Protein AF-A0A957VTM2-F1 (afdb_monomer_lite)

Structure (mmCIF, N/CA/C/O backbone):
data_AF-A0A957VTM2-F1
#
_entry.id   AF-A0A957VTM2-F1
#
loop_
_atom_site.group_PDB
_atom_site.id
_atom_site.type_symbol
_atom_site.label_atom_id
_atom_site.label_alt_id
_atom_site.label_comp_id
_atom_site.label_asym_id
_atom_site.label_entity_id
_atom_site.label_seq_id
_atom_site.pdbx_PDB_ins_code
_atom_site.Cartn_x
_atom_site.Cartn_y
_atom_site.Cartn_z
_atom_site.occupancy
_atom_site.B_iso_or_equiv
_atom_site.auth_seq_id
_atom_site.auth_comp_id
_atom_site.auth_asym_id
_atom_site.auth_atom_id
_atom_site.pdbx_PDB_model_num
ATOM 1 N N . THR A 1 1 ? -17.661 4.950 3.377 1.00 89.44 1 THR A N 1
ATOM 2 C CA . THR A 1 1 ? -18.153 5.481 4.676 1.00 89.44 1 THR A CA 1
ATOM 3 C C . THR A 1 1 ? -17.346 4.829 5.790 1.00 89.44 1 THR A C 1
ATOM 5 O O . THR A 1 1 ? -16.510 3.985 5.484 1.00 89.44 1 THR A O 1
ATOM 8 N N . GLY A 1 2 ? -17.505 5.228 7.054 1.00 95.12 2 GLY A N 1
ATOM 9 C CA . GLY A 1 2 ? -16.815 4.574 8.171 1.00 95.12 2 GLY A CA 1
ATOM 10 C C . GLY A 1 2 ? -17.729 4.446 9.382 1.00 95.12 2 GLY A C 1
ATOM 11 O O . GLY A 1 2 ? -18.495 5.371 9.658 1.00 95.12 2 GLY A O 1
ATOM 12 N N . ARG A 1 3 ? -17.666 3.315 10.090 1.00 97.56 3 ARG A N 1
ATOM 13 C CA . ARG A 1 3 ? -18.432 3.087 11.325 1.00 97.56 3 ARG A CA 1
ATOM 14 C C . ARG A 1 3 ? -17.649 2.267 12.344 1.00 97.56 3 ARG A C 1
ATOM 16 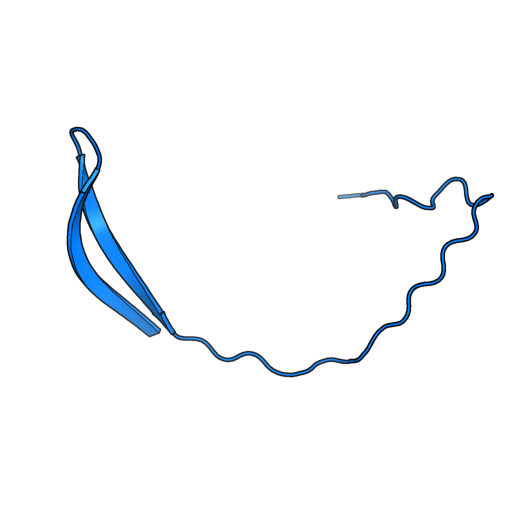O O . ARG A 1 3 ? -16.730 1.535 11.995 1.00 97.56 3 ARG A O 1
ATOM 23 N N . VAL A 1 4 ? -18.044 2.381 13.609 1.00 97.31 4 VAL A N 1
ATOM 24 C CA . VAL A 1 4 ? -17.565 1.508 14.686 1.00 97.31 4 VAL A CA 1
ATOM 25 C C . VAL A 1 4 ? -18.449 0.270 14.725 1.00 97.31 4 VAL A C 1
ATOM 27 O O . VAL A 1 4 ? -19.662 0.395 14.881 1.00 97.31 4 VAL A O 1
ATOM 30 N N . VAL A 1 5 ? -17.844 -0.906 14.576 1.00 97.62 5 VAL A N 1
ATOM 31 C CA . VAL A 1 5 ? -18.551 -2.192 14.669 1.00 97.62 5 VAL A CA 1
ATOM 32 C C . VAL A 1 5 ? -18.652 -2.639 16.122 1.00 97.62 5 VAL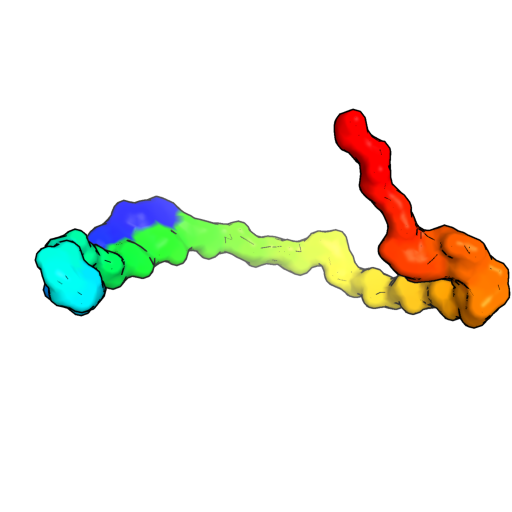 A C 1
ATOM 34 O O . VAL A 1 5 ? -19.695 -3.118 16.552 1.00 97.62 5 VAL A O 1
ATOM 37 N N . GLU A 1 6 ? -17.580 -2.444 16.887 1.00 98.00 6 GLU A N 1
ATOM 38 C CA . GLU A 1 6 ? -17.484 -2.893 18.273 1.00 98.00 6 GLU A CA 1
ATOM 39 C C . GLU A 1 6 ? -16.494 -2.024 19.057 1.00 98.00 6 GLU A C 1
ATOM 41 O O . GLU A 1 6 ? -15.531 -1.497 18.497 1.00 98.00 6 GLU A O 1
ATOM 46 N N . THR A 1 7 ? -16.715 -1.885 20.362 1.00 97.75 7 THR A N 1
ATOM 47 C CA . THR A 1 7 ? -15.734 -1.341 21.310 1.00 97.75 7 THR A CA 1
ATOM 48 C C . THR A 1 7 ? -14.978 -2.479 21.981 1.00 97.75 7 THR A C 1
ATOM 50 O O . THR A 1 7 ? -15.595 -3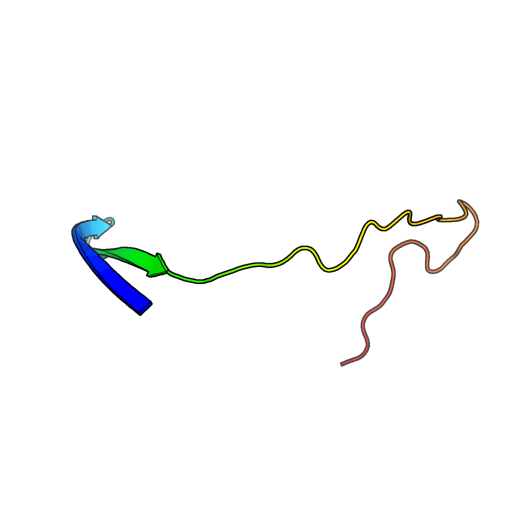.431 22.446 1.00 97.75 7 THR A O 1
ATOM 53 N N . THR A 1 8 ? -13.663 -2.357 22.107 1.00 97.56 8 THR A N 1
ATOM 54 C CA . THR A 1 8 ? -12.803 -3.379 22.714 1.00 97.56 8 THR A CA 1
ATOM 55 C C . THR A 1 8 ? -11.723 -2.737 23.590 1.00 97.56 8 THR A C 1
ATOM 57 O O . THR A 1 8 ? -11.704 -1.518 23.770 1.00 97.56 8 THR A O 1
ATOM 60 N N . SER A 1 9 ? -10.824 -3.535 24.157 1.00 97.81 9 SER A N 1
ATOM 61 C CA . SER A 1 9 ? -9.609 -3.060 24.818 1.00 97.81 9 SER A CA 1
ATOM 62 C C . SER A 1 9 ? -8.369 -3.552 24.073 1.00 97.81 9 SER A C 1
ATOM 64 O O . SER A 1 9 ? -8.310 -4.682 23.592 1.00 97.81 9 SER A O 1
ATOM 66 N N . PHE A 1 10 ? -7.354 -2.696 23.974 1.00 96.56 10 PHE A N 1
ATOM 67 C CA . PHE A 1 10 ? -6.043 -3.047 23.443 1.00 96.56 10 PHE A CA 1
ATOM 68 C C . PHE A 1 10 ? -4.983 -2.733 24.496 1.00 96.56 10 PHE A C 1
ATOM 70 O O . PHE A 1 10 ? -4.606 -1.578 24.716 1.00 96.56 10 PHE A O 1
ATOM 77 N N . GLY A 1 11 ? -4.548 -3.774 25.207 1.00 96.31 11 GLY A N 1
ATOM 78 C CA . GLY A 1 11 ? -3.743 -3.610 26.413 1.00 96.31 11 GLY A CA 1
ATOM 79 C C . GLY A 1 11 ? -4.491 -2.754 27.447 1.00 96.31 11 GLY A C 1
ATOM 80 O O . GLY A 1 11 ? -5.640 -3.065 27.760 1.00 96.31 11 GLY A O 1
ATOM 81 N N . PRO A 1 12 ? -3.883 -1.676 27.977 1.00 97.00 12 PRO A N 1
ATOM 82 C CA . PRO A 1 12 ? -4.536 -0.813 28.958 1.00 97.00 12 PRO A CA 1
ATOM 83 C C . PRO A 1 12 ? -5.497 0.218 28.337 1.00 97.00 12 PRO A C 1
ATOM 85 O O . PRO A 1 12 ? -6.077 1.016 29.073 1.00 97.00 12 PRO A O 1
ATOM 88 N N . TYR A 1 13 ? -5.651 0.253 27.010 1.00 98.12 13 TYR A N 1
ATOM 89 C CA . TYR A 1 13 ? -6.373 1.323 26.322 1.00 98.12 13 TYR A CA 1
ATOM 90 C C . TYR A 1 13 ? -7.751 0.871 25.821 1.00 98.12 13 TYR A C 1
ATOM 92 O O . TYR A 1 13 ? -7.855 -0.196 25.212 1.00 98.12 13 TYR A O 1
ATOM 100 N N . PRO A 1 14 ? -8.805 1.688 25.998 1.00 97.50 14 PRO A N 1
ATOM 101 C CA . PRO A 1 14 ? -10.059 1.522 25.270 1.00 97.50 14 PRO A CA 1
ATOM 102 C C . PRO A 1 14 ? -9.836 1.694 23.762 1.00 97.50 14 PRO A C 1
ATOM 104 O O . PRO A 1 14 ? -9.119 2.599 23.334 1.00 97.50 14 PRO A O 1
ATOM 107 N N . ALA A 1 15 ? -10.462 0.841 22.958 1.00 98.19 15 ALA A N 1
ATOM 108 C CA . ALA A 1 15 ? -10.294 0.779 21.512 1.00 98.19 15 ALA A CA 1
ATOM 109 C C . ALA A 1 15 ? -11.622 0.466 20.801 1.00 98.19 15 ALA A C 1
ATOM 111 O O . ALA A 1 15 ? -12.646 0.197 21.430 1.00 98.19 15 ALA A O 1
ATOM 112 N N . VAL A 1 16 ? -11.604 0.498 19.469 1.00 98.12 16 VAL A N 1
ATOM 113 C CA . VAL A 1 16 ? -12.740 0.132 18.615 1.00 98.12 16 VAL A CA 1
ATOM 114 C C . VAL A 1 16 ? -12.283 -0.760 17.470 1.00 98.12 16 VAL A C 1
ATOM 116 O O . VAL A 1 16 ? -11.131 -0.684 17.049 1.00 98.12 16 VAL A O 1
ATOM 119 N N . ILE A 1 17 ? -13.202 -1.562 16.942 1.00 97.88 17 ILE A N 1
ATOM 120 C CA . ILE A 1 17 ? -13.062 -2.260 15.666 1.00 97.88 17 ILE A CA 1
ATOM 121 C C . ILE A 1 17 ? -13.747 -1.391 14.598 1.00 97.88 17 ILE A C 1
ATOM 123 O O . ILE A 1 17 ? -14.983 -1.356 14.551 1.00 97.88 17 ILE A O 1
ATOM 127 N N . PRO A 1 18 ? -12.996 -0.627 13.782 1.00 97.12 18 PRO A N 1
ATOM 128 C CA . PRO A 1 18 ? -13.583 0.190 12.730 1.00 97.12 18 PRO A CA 1
ATOM 129 C C . PRO A 1 18 ? -13.866 -0.646 11.476 1.00 97.12 18 PRO A C 1
ATOM 131 O O . PRO A 1 18 ? -13.062 -1.483 11.073 1.00 97.12 18 PRO A O 1
ATOM 134 N N . GLU A 1 19 ? -14.979 -0.357 10.813 1.00 97.88 19 GLU A N 1
ATOM 135 C CA . GLU A 1 19 ? -15.266 -0.809 9.452 1.00 97.88 19 GLU A CA 1
ATOM 136 C C . GLU A 1 19 ? -15.225 0.397 8.518 1.00 97.88 19 GLU A C 1
ATOM 138 O O . GLU A 1 19 ? -15.860 1.423 8.781 1.00 97.88 19 GLU A O 1
ATOM 143 N N . ILE A 1 20 ? -14.469 0.264 7.428 1.00 97.62 20 ILE A N 1
ATOM 144 C CA . ILE A 1 20 ? -14.327 1.281 6.389 1.00 97.62 20 ILE A CA 1
ATOM 145 C C . ILE A 1 20 ? -14.805 0.692 5.067 1.00 97.62 20 ILE A C 1
ATOM 147 O O . ILE A 1 20 ? -14.366 -0.380 4.657 1.00 97.62 20 ILE A O 1
ATOM 151 N N . GLU A 1 21 ? -15.673 1.429 4.385 1.00 97.69 21 GLU A N 1
ATOM 152 C CA . GLU A 1 21 ? -16.201 1.066 3.075 1.00 97.69 21 GLU A CA 1
ATOM 153 C C . GLU A 1 21 ? -15.623 1.982 1.991 1.00 97.69 21 GLU A C 1
ATOM 155 O O . GLU A 1 21 ? -15.655 3.216 2.112 1.00 97.69 21 GLU A O 1
ATOM 160 N N . GLY A 1 22 ? -15.158 1.363 0.908 1.00 96.75 22 GLY A N 1
ATOM 161 C CA . GLY A 1 22 ? -14.704 2.017 -0.311 1.00 96.75 22 GLY A CA 1
ATOM 162 C C . GLY A 1 22 ? -14.903 1.109 -1.522 1.00 96.75 22 GLY A C 1
ATOM 163 O O . GLY A 1 22 ? -15.291 -0.050 -1.393 1.00 96.75 22 GLY A O 1
ATOM 164 N N . THR A 1 23 ? -14.629 1.640 -2.709 1.00 97.69 23 THR A N 1
ATOM 16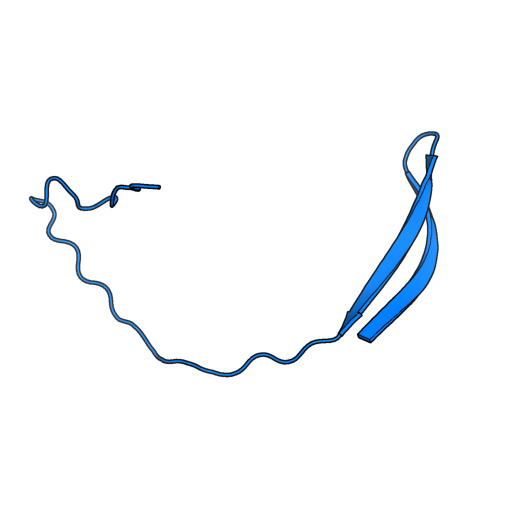5 C CA . THR A 1 23 ? -14.674 0.883 -3.963 1.00 97.69 23 THR A CA 1
ATOM 166 C C . THR A 1 23 ? -13.299 0.885 -4.617 1.00 97.69 23 THR A C 1
ATOM 168 O O . THR A 1 23 ? -12.540 1.847 -4.498 1.00 97.69 23 THR A O 1
ATOM 171 N N . ALA A 1 24 ? -12.971 -0.201 -5.310 1.00 97.25 24 ALA A N 1
ATOM 172 C CA . ALA A 1 24 ? -11.762 -0.321 -6.111 1.00 97.25 24 ALA A CA 1
ATOM 173 C C . ALA A 1 24 ? -12.135 -0.831 -7.505 1.00 97.25 24 ALA A C 1
ATOM 175 O O . ALA A 1 24 ? -13.111 -1.562 -7.668 1.00 97.25 24 ALA A O 1
ATOM 176 N N . HIS A 1 25 ? -11.352 -0.434 -8.503 1.00 98.00 25 HIS A N 1
ATOM 177 C CA . HIS A 1 25 ? -11.590 -0.762 -9.905 1.00 98.00 25 HIS A CA 1
ATOM 178 C C . HIS A 1 25 ? -10.314 -1.332 -10.520 1.00 98.00 25 HIS A C 1
ATOM 180 O O . HIS A 1 25 ? -9.210 -0.943 -10.138 1.00 98.00 25 HIS A O 1
ATOM 186 N N . ILE A 1 26 ? -10.462 -2.236 -11.489 1.00 97.62 26 ILE A N 1
ATOM 187 C CA . ILE A 1 26 ? -9.327 -2.739 -12.266 1.00 97.62 26 ILE A CA 1
ATOM 188 C C . ILE A 1 26 ? -8.782 -1.585 -13.109 1.00 97.62 26 ILE A C 1
ATOM 190 O O . ILE A 1 26 ? -9.502 -1.024 -13.932 1.00 97.62 26 ILE A O 1
ATOM 194 N N . THR A 1 27 ? -7.511 -1.245 -12.913 1.00 97.62 27 THR A N 1
ATOM 195 C CA . THR A 1 27 ? -6.828 -0.172 -13.654 1.00 97.62 27 THR A CA 1
ATOM 196 C C . THR A 1 27 ? -5.959 -0.697 -14.792 1.00 97.62 27 THR A C 1
ATOM 198 O O . THR A 1 27 ? -5.671 0.037 -15.733 1.00 97.62 27 THR A O 1
ATOM 201 N N . GLY A 1 28 ? -5.564 -1.968 -14.740 1.00 97.62 28 GLY A N 1
ATOM 202 C CA . GLY A 1 28 ? -4.741 -2.590 -15.766 1.00 97.62 28 GLY A CA 1
ATOM 203 C C . GLY A 1 28 ? -4.193 -3.945 -15.338 1.00 97.62 28 GLY A C 1
ATOM 204 O O . GLY A 1 28 ? -4.311 -4.358 -14.183 1.00 97.62 28 GLY A O 1
ATOM 205 N N . ARG A 1 29 ? -3.573 -4.635 -16.297 1.00 97.69 29 ARG A N 1
ATOM 206 C CA . ARG A 1 29 ? -2.729 -5.808 -16.065 1.00 97.69 29 ARG A CA 1
ATOM 207 C C . ARG A 1 29 ? -1.331 -5.455 -16.545 1.00 97.69 29 ARG A C 1
ATOM 209 O O . ARG A 1 29 ? -1.152 -5.156 -17.721 1.00 97.69 29 ARG A O 1
ATOM 216 N N . HIS A 1 30 ? -0.369 -5.485 -15.634 1.00 96.81 30 HIS A N 1
ATOM 217 C CA . HIS A 1 30 ? 0.996 -5.056 -15.908 1.00 96.81 30 HIS A CA 1
ATOM 218 C C . HIS A 1 30 ? 1.942 -6.256 -15.919 1.00 96.81 30 HIS A C 1
ATOM 220 O O . HIS A 1 30 ? 1.856 -7.126 -15.053 1.00 96.81 30 HIS A O 1
ATOM 226 N N . GLU A 1 31 ? 2.842 -6.275 -16.897 1.00 97.88 31 GLU A N 1
ATOM 227 C CA . GLU A 1 31 ? 4.011 -7.148 -16.946 1.00 97.88 31 GLU A CA 1
ATOM 228 C C . GLU A 1 31 ? 5.244 -6.247 -16.874 1.00 97.88 31 GLU A C 1
ATOM 230 O O . GLU A 1 31 ? 5.454 -5.401 -17.743 1.00 97.88 31 GLU A O 1
ATOM 235 N N . PHE A 1 32 ? 6.009 -6.374 -15.792 1.00 96.25 32 PHE A N 1
ATOM 236 C CA . PHE A 1 32 ? 7.227 -5.601 -15.581 1.00 96.25 32 PHE A CA 1
ATOM 237 C C . PHE A 1 32 ? 8.431 -6.466 -15.934 1.00 96.25 32 PHE A C 1
ATOM 239 O O . PHE A 1 32 ? 8.580 -7.569 -15.409 1.00 96.25 32 PHE A O 1
ATOM 246 N N . LEU A 1 33 ? 9.287 -5.953 -16.814 1.00 97.12 33 LEU A N 1
ATOM 247 C CA . LEU A 1 33 ? 10.524 -6.602 -17.232 1.00 97.12 33 LEU A CA 1
ATOM 248 C C . LEU A 1 33 ? 11.698 -5.854 -16.607 1.00 97.12 33 LEU A C 1
ATOM 250 O O . LEU A 1 33 ? 11.787 -4.635 -16.734 1.00 97.12 33 LEU A O 1
ATOM 254 N N . ILE A 1 34 ? 12.579 -6.590 -15.932 1.00 97.12 34 ILE A N 1
ATOM 255 C CA . ILE A 1 34 ? 13.763 -6.047 -15.267 1.00 97.12 34 ILE A CA 1
ATOM 256 C C . ILE A 1 34 ? 14.979 -6.779 -15.826 1.00 97.12 34 ILE A C 1
ATOM 258 O O . ILE A 1 34 ? 15.068 -8.004 -15.727 1.00 97.12 34 ILE A O 1
ATOM 262 N N . ASP A 1 35 ? 15.901 -6.031 -16.426 1.00 97.50 35 ASP A N 1
ATOM 263 C CA . ASP A 1 35 ? 17.177 -6.565 -16.896 1.00 97.50 35 ASP A CA 1
ATOM 264 C C . ASP A 1 35 ? 18.092 -6.841 -15.684 1.00 97.50 35 ASP A C 1
ATOM 266 O O . ASP A 1 35 ? 18.285 -5.941 -14.861 1.00 97.50 35 ASP A O 1
ATOM 270 N N . PRO A 1 36 ? 18.683 -8.045 -15.545 1.00 96.88 36 PRO A N 1
ATOM 271 C CA . PRO A 1 36 ? 19.657 -8.334 -14.491 1.00 96.88 36 PRO A CA 1
ATOM 272 C C . PRO A 1 36 ? 20.865 -7.385 -14.450 1.00 96.88 36 PRO A C 1
ATOM 274 O O . PRO A 1 36 ? 21.513 -7.278 -13.409 1.00 96.88 36 PRO A O 1
ATOM 277 N N . ALA A 1 37 ? 21.191 -6.723 -15.563 1.00 97.38 37 ALA A N 1
ATOM 278 C CA . ALA A 1 37 ? 22.272 -5.748 -15.656 1.00 97.38 37 ALA A CA 1
ATOM 279 C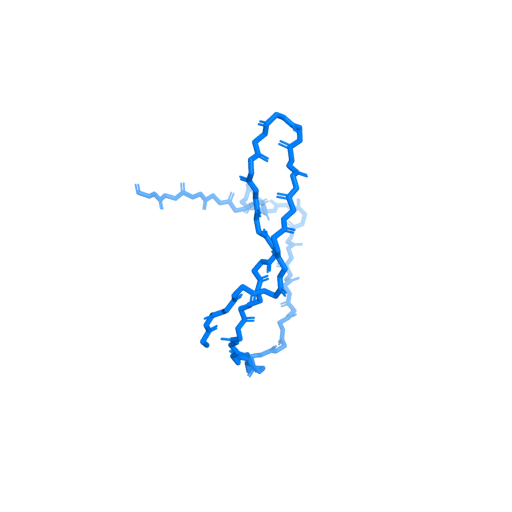 C . ALA A 1 37 ? 21.827 -4.298 -15.374 1.00 97.38 37 ALA A C 1
ATOM 281 O O . ALA A 1 37 ? 22.677 -3.405 -15.383 1.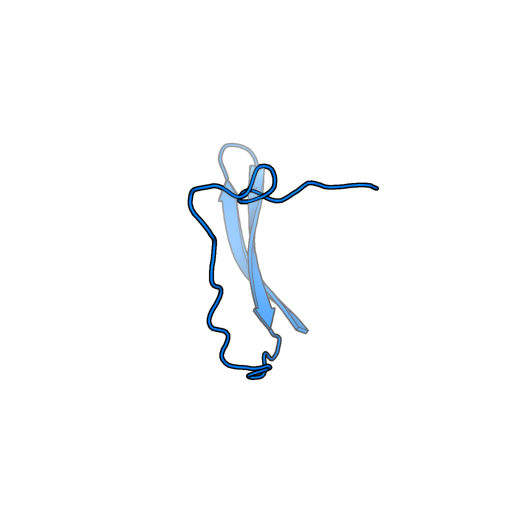00 97.38 37 ALA A O 1
ATOM 282 N N . ASP A 1 38 ? 20.537 -4.038 -15.122 1.00 97.38 38 ASP A N 1
ATOM 283 C CA . ASP A 1 38 ? 20.034 -2.687 -14.856 1.00 97.38 38 ASP A CA 1
ATOM 284 C C . ASP A 1 38 ? 20.493 -2.180 -13.469 1.00 97.38 38 ASP A C 1
ATOM 286 O O . ASP A 1 38 ? 20.058 -2.712 -12.434 1.00 97.38 38 ASP A O 1
ATOM 290 N N . PRO A 1 39 ? 21.332 -1.122 -13.406 1.00 96.62 39 PRO A N 1
ATOM 291 C CA . PRO A 1 39 ? 21.807 -0.555 -12.143 1.00 96.62 39 PRO A CA 1
ATOM 292 C C . PRO A 1 39 ? 20.692 0.094 -11.310 1.00 96.62 39 PRO A C 1
ATOM 294 O O . PRO A 1 39 ? 20.892 0.355 -10.123 1.00 96.62 39 PRO A O 1
ATOM 297 N N . LEU A 1 40 ? 19.530 0.360 -11.910 1.00 97.00 40 LEU A N 1
ATOM 298 C CA . LEU A 1 40 ? 18.356 0.957 -11.278 1.00 97.00 40 LEU A CA 1
ATOM 299 C C . LEU A 1 40 ? 17.188 -0.034 -11.165 1.00 97.00 40 LEU A C 1
ATOM 301 O O . LEU A 1 40 ? 16.066 0.386 -10.892 1.00 97.00 40 LEU A O 1
ATOM 305 N N . SER A 1 41 ? 17.443 -1.339 -11.300 1.00 96.12 41 SER A N 1
ATOM 306 C CA . SER A 1 41 ? 16.442 -2.420 -11.221 1.00 96.12 41 SER A CA 1
ATOM 307 C C . SER A 1 41 ? 15.542 -2.385 -9.977 1.00 96.12 41 SER A C 1
ATOM 309 O O . SER A 1 41 ? 14.392 -2.815 -10.031 1.00 96.12 41 SER A O 1
ATOM 311 N N . ASN A 1 42 ? 16.033 -1.843 -8.859 1.00 96.38 42 ASN A N 1
ATOM 312 C CA . ASN A 1 42 ? 15.272 -1.696 -7.611 1.00 96.38 42 ASN A CA 1
ATOM 313 C C . ASN A 1 42 ? 14.554 -0.339 -7.472 1.00 96.38 42 ASN A C 1
ATOM 315 O O . ASN A 1 42 ? 13.924 -0.069 -6.449 1.00 96.38 42 ASN A O 1
ATOM 319 N N . GLY A 1 43 ? 14.652 0.522 -8.484 1.00 96.38 43 GLY A N 1
ATOM 320 C CA . GLY A 1 43 ? 14.143 1.885 -8.464 1.00 96.38 43 GLY A CA 1
ATOM 321 C C . GLY A 1 43 ? 14.937 2.827 -7.554 1.00 96.38 43 GLY A C 1
ATOM 322 O O . GLY A 1 43 ? 15.891 2.458 -6.870 1.00 96.38 43 GLY A O 1
ATOM 323 N N . PHE A 1 44 ? 14.526 4.089 -7.556 1.00 96.94 44 PHE A N 1
ATOM 324 C CA . PHE A 1 44 ? 14.994 5.120 -6.637 1.00 96.94 44 PHE A CA 1
ATOM 325 C C . PHE A 1 44 ? 13.850 6.104 -6.392 1.00 96.94 44 PHE A C 1
ATOM 327 O O . PHE A 1 44 ? 12.914 6.198 -7.186 1.00 96.94 44 PHE A O 1
ATOM 334 N N . VAL A 1 45 ? 13.914 6.842 -5.286 1.00 96.75 45 VAL A N 1
ATOM 335 C CA . VAL A 1 45 ? 12.907 7.851 -4.946 1.00 96.75 45 VAL A CA 1
ATOM 336 C C . VAL A 1 45 ? 13.583 9.208 -4.855 1.00 96.75 45 VAL A C 1
ATOM 338 O O . VAL A 1 45 ? 14.543 9.381 -4.106 1.00 96.75 45 VAL A O 1
ATOM 341 N N . LEU A 1 46 ? 13.041 10.175 -5.588 1.00 92.38 46 LEU A N 1
ATOM 342 C CA . LEU A 1 46 ? 13.288 11.598 -5.386 1.00 92.38 46 LEU A CA 1
ATOM 343 C C . LEU A 1 46 ? 11.981 12.216 -4.900 1.00 92.38 46 LEU A C 1
ATOM 345 O O . LEU A 1 46 ? 10.916 11.909 -5.435 1.00 92.38 46 LEU A O 1
ATOM 349 N N . ARG A 1 47 ? 12.067 13.030 -3.855 1.00 83.44 47 ARG A N 1
ATOM 350 C CA . ARG A 1 47 ? 10.924 13.613 -3.155 1.00 83.44 47 ARG A CA 1
ATOM 351 C C . ARG A 1 47 ? 11.180 15.076 -2.852 1.00 83.44 47 ARG A C 1
ATOM 353 O O . ARG A 1 47 ? 12.363 15.398 -2.595 1.00 83.44 47 ARG A O 1
#

Foldseek 3Di:
DKDFPAWDDDVPDTDTDMDDDDDDDDPDDDDDDADPPDPQSVHDDDD

Radius of gyration: 21.07 Å; chains: 1; bounding box: 41×22×46 Å

Sequence (47 aa):
TGRVVETTSFGPYPAVIPEIEGTAHITGRHEFLIDPADPLSNGFVLR

Secondary structure (DSSP, 8-state):
-EEEEEEEEETTEEEEEEEE---------------TT-TTTT-----

pLDDT: mean 96.7, std 2.44, range [83.44, 98.19]